Protein AF-A0A1D3RLE5-F1 (afdb_monomer)

Nearest PDB structures (foldseek):
  5urq-assembly1_D  TM=9.791E-01  e=2.547E-03  Campylobacter jejuni subsp. jejuni
  4qj1-assembly1_C  TM=9.731E-01  e=5.731E-03  Cryptosporidium parvum
  4x3z-assembly1_A  TM=1.003E+00  e=6.560E-03  Vibrio cholerae O1 biovar El Tor str. N16961

Radius of gyration: 14.5 Å; Cα contacts (8 Å, |Δi|>4): 22; chains: 1; bounding box: 31×18×34 Å

pLDDT: mean 94.84, std 6.13, range [59.91, 98.38]

Mean predicted aligned error: 3.3 Å

Sequence (60 aa):
MLAIIHQSIGGIRASMGYTGCATIEIMHDKAGFVRVTSAGMRESHVHDVTITKEAPNYRA

Secondary structure (DSSP, 8-state):
-HHHHHHHHHHHHHHHHHTT-SSHHHHHHH-------HHHHHHHS--SS---S-BTTB--

Structure (mmCIF, N/CA/C/O backbone):
data_AF-A0A1D3RLE5-F1
#
_entry.id   AF-A0A1D3RLE5-F1
#
loop_
_atom_site.group_PDB
_atom_site.id
_atom_site.type_symbol
_atom_site.label_atom_id
_atom_site.label_alt_id
_atom_site.label_comp_id
_atom_site.label_asym_id
_atom_site.label_entity_id
_atom_site.label_seq_id
_atom_site.pdbx_PDB_ins_code
_atom_site.Cartn_x
_atom_site.Cartn_y
_atom_site.Cartn_z
_atom_site.occup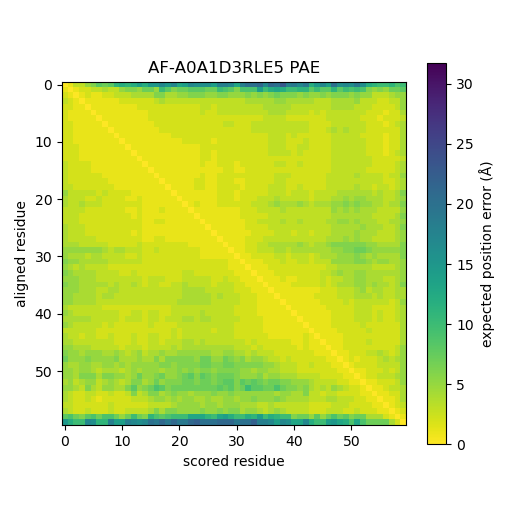ancy
_atom_site.B_iso_or_equiv
_atom_site.auth_seq_id
_atom_site.auth_comp_id
_atom_site.auth_asym_id
_atom_site.auth_atom_id
_atom_site.pdbx_PDB_model_num
ATOM 1 N N . MET A 1 1 ? 19.615 1.078 12.236 1.00 75.25 1 MET A N 1
ATOM 2 C CA . ME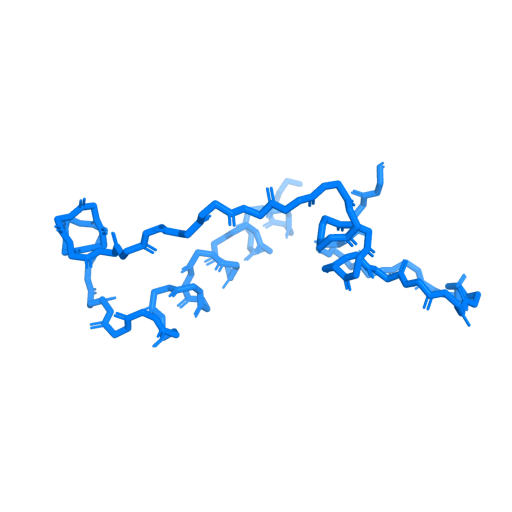T A 1 1 ? 18.439 0.496 12.922 1.00 75.25 1 MET A CA 1
ATOM 3 C C . MET A 1 1 ? 17.294 1.502 13.062 1.00 75.25 1 MET A C 1
ATOM 5 O O . MET A 1 1 ? 16.243 1.260 12.489 1.00 75.25 1 MET A O 1
ATOM 9 N N . LEU A 1 2 ? 17.497 2.656 13.716 1.00 90.56 2 LEU A N 1
ATOM 10 C CA . LEU A 1 2 ? 16.455 3.687 13.919 1.00 90.56 2 LEU A CA 1
ATOM 11 C C . LEU A 1 2 ? 15.740 4.136 12.629 1.00 90.56 2 LEU A C 1
ATOM 13 O O . LEU A 1 2 ? 14.518 4.203 12.601 1.00 90.56 2 LEU A O 1
ATOM 17 N N . ALA A 1 3 ? 16.487 4.373 11.545 1.00 92.19 3 ALA A N 1
ATOM 18 C CA . ALA A 1 3 ? 15.908 4.778 10.261 1.00 92.19 3 ALA A CA 1
ATOM 19 C C . ALA A 1 3 ? 14.970 3.719 9.652 1.00 92.19 3 ALA A C 1
ATOM 21 O O . ALA A 1 3 ? 13.965 4.076 9.051 1.00 92.19 3 ALA A O 1
ATOM 22 N N . ILE A 1 4 ? 15.265 2.427 9.839 1.00 94.25 4 ILE A N 1
ATOM 23 C CA . ILE A 1 4 ? 14.420 1.331 9.341 1.00 94.25 4 ILE A CA 1
ATOM 24 C C . ILE A 1 4 ? 13.108 1.314 10.124 1.00 94.25 4 ILE A C 1
ATOM 26 O O . ILE A 1 4 ? 12.042 1.361 9.523 1.00 94.25 4 ILE A O 1
ATOM 30 N N . ILE A 1 5 ? 13.189 1.350 11.460 1.00 96.50 5 ILE A N 1
ATOM 31 C CA . ILE A 1 5 ? 12.012 1.390 12.340 1.00 96.50 5 ILE A CA 1
ATOM 32 C C . ILE A 1 5 ? 11.129 2.599 12.007 1.00 96.50 5 ILE A C 1
ATOM 34 O O . ILE A 1 5 ? 9.913 2.459 11.910 1.00 96.50 5 ILE A O 1
ATOM 38 N N . HIS A 1 6 ? 11.728 3.770 11.774 1.00 96.75 6 HIS A N 1
ATOM 39 C CA . HIS A 1 6 ? 10.989 4.968 11.381 1.00 96.75 6 HIS A CA 1
ATOM 40 C C . HIS A 1 6 ? 10.211 4.767 10.070 1.00 96.75 6 HIS A C 1
ATOM 42 O O . HIS A 1 6 ? 9.028 5.098 10.011 1.00 96.75 6 HIS A O 1
ATOM 48 N N . GLN A 1 7 ? 10.845 4.204 9.034 1.00 97.19 7 GLN A N 1
ATOM 49 C CA . GLN A 1 7 ? 10.172 3.935 7.757 1.00 97.19 7 GLN A CA 1
ATOM 50 C C . GLN A 1 7 ? 9.075 2.870 7.897 1.00 97.19 7 GLN A C 1
ATOM 52 O O . GLN A 1 7 ? 7.980 3.054 7.367 1.00 97.19 7 GLN A O 1
ATOM 57 N N . SER A 1 8 ? 9.316 1.806 8.669 1.00 96.31 8 SER A N 1
ATOM 58 C CA . SER A 1 8 ? 8.313 0.769 8.944 1.00 96.31 8 SER A CA 1
ATOM 59 C C . SER A 1 8 ? 7.092 1.324 9.685 1.00 96.31 8 SER A C 1
ATOM 61 O O . SER A 1 8 ? 5.961 1.100 9.258 1.00 96.31 8 SER A O 1
ATOM 63 N N . ILE A 1 9 ? 7.297 2.099 10.756 1.00 97.38 9 ILE A N 1
ATOM 64 C CA . ILE A 1 9 ? 6.199 2.735 11.504 1.00 97.38 9 ILE A CA 1
ATOM 65 C C . ILE A 1 9 ? 5.465 3.754 10.623 1.00 97.38 9 ILE A C 1
ATOM 67 O O . ILE A 1 9 ? 4.237 3.836 10.675 1.00 97.38 9 ILE A O 1
ATOM 71 N N . GLY A 1 10 ? 6.194 4.509 9.796 1.00 97.62 10 GLY A N 1
ATOM 72 C CA . GLY A 1 10 ? 5.612 5.434 8.825 1.00 97.62 10 GLY A CA 1
ATOM 73 C C . GLY A 1 10 ? 4.663 4.733 7.851 1.00 97.62 10 GLY A C 1
ATOM 74 O O . GLY A 1 10 ? 3.543 5.202 7.656 1.00 97.62 10 GLY A O 1
ATOM 75 N N . GLY A 1 11 ? 5.067 3.577 7.313 1.00 97.62 11 GLY A N 1
ATOM 76 C CA . GLY A 1 11 ? 4.228 2.754 6.437 1.00 97.62 11 GLY A CA 1
ATOM 77 C C . GLY A 1 11 ? 2.944 2.268 7.115 1.00 97.62 11 GLY A C 1
ATOM 78 O O . GLY A 1 11 ? 1.861 2.407 6.548 1.00 97.62 11 GLY A O 1
ATOM 79 N N . ILE A 1 12 ? 3.041 1.777 8.357 1.00 97.69 12 ILE A N 1
ATOM 80 C CA . ILE A 1 12 ? 1.870 1.336 9.136 1.00 97.69 12 ILE A CA 1
ATOM 81 C C . ILE A 1 12 ? 0.908 2.507 9.374 1.00 97.69 12 ILE A C 1
ATOM 83 O O . ILE A 1 12 ? -0.284 2.389 9.105 1.00 97.69 12 ILE A O 1
ATOM 87 N N . ARG A 1 13 ? 1.416 3.666 9.811 1.00 97.88 13 ARG A N 1
ATOM 88 C CA . ARG A 1 13 ? 0.584 4.857 10.057 1.00 97.88 13 ARG A CA 1
ATOM 89 C C . ARG A 1 13 ? -0.096 5.370 8.788 1.00 97.88 13 ARG A C 1
ATOM 91 O O . ARG A 1 13 ? -1.263 5.745 8.844 1.00 97.88 13 ARG A O 1
ATOM 98 N N . ALA A 1 14 ? 0.603 5.364 7.653 1.00 98.06 14 ALA A N 1
ATOM 99 C CA . ALA A 1 14 ? 0.009 5.727 6.369 1.00 98.06 14 ALA A CA 1
ATOM 100 C C . ALA A 1 14 ? -1.129 4.763 5.987 1.00 98.06 14 ALA A C 1
ATOM 102 O O . ALA A 1 14 ? -2.211 5.212 5.615 1.00 98.06 14 ALA A O 1
ATOM 103 N N . SER A 1 15 ? -0.918 3.451 6.150 1.00 97.81 15 SER A N 1
ATOM 104 C CA . SER A 1 15 ? -1.942 2.425 5.905 1.00 97.81 15 SER A CA 1
ATOM 105 C C . SER A 1 15 ? -3.172 2.595 6.807 1.00 97.81 15 SER A C 1
ATOM 107 O O . SER A 1 15 ? -4.305 2.577 6.323 1.00 97.81 15 SER A O 1
ATOM 109 N N . MET A 1 16 ? -2.961 2.849 8.101 1.00 98.19 16 MET A N 1
ATOM 110 C CA . MET A 1 16 ? -4.024 3.172 9.060 1.00 98.19 16 MET A CA 1
ATOM 111 C C . MET A 1 16 ? -4.810 4.428 8.654 1.00 98.19 16 MET A C 1
ATOM 113 O O . MET A 1 16 ? -6.033 4.455 8.773 1.00 98.19 16 MET A O 1
ATOM 117 N N . GLY A 1 17 ? -4.131 5.446 8.113 1.00 98.00 17 GLY A N 1
ATOM 118 C CA . GLY A 1 17 ? -4.768 6.645 7.565 1.00 98.00 17 GLY A CA 1
ATOM 119 C C . GLY A 1 17 ? -5.673 6.344 6.367 1.00 98.00 17 GLY A C 1
ATOM 120 O O . GLY A 1 17 ? -6.835 6.743 6.372 1.00 98.00 17 GLY A O 1
ATOM 121 N N . TYR A 1 18 ? -5.180 5.590 5.376 1.00 97.81 18 TYR A N 1
ATOM 122 C CA . TYR A 1 18 ? -5.974 5.194 4.201 1.00 97.81 18 TYR A CA 1
ATOM 123 C C . TYR A 1 18 ? -7.182 4.319 4.551 1.00 97.81 18 TYR A C 1
ATOM 125 O O . TYR A 1 18 ? -8.218 4.408 3.899 1.00 97.81 18 TYR A O 1
ATOM 133 N N . THR A 1 19 ? -7.056 3.483 5.580 1.00 97.75 19 THR A N 1
ATOM 134 C CA . THR A 1 19 ? -8.123 2.579 6.038 1.00 97.75 19 THR A CA 1
ATOM 135 C C . THR A 1 19 ? -9.029 3.198 7.105 1.00 97.75 19 THR A C 1
ATOM 137 O O . THR A 1 19 ? -9.961 2.542 7.563 1.00 97.75 19 THR A O 1
ATOM 140 N N . GLY A 1 20 ? -8.783 4.447 7.521 1.00 97.38 20 GLY A N 1
ATOM 141 C CA . GLY A 1 20 ? -9.583 5.133 8.542 1.00 97.38 20 GLY A CA 1
ATOM 142 C C . GLY A 1 20 ? -9.522 4.480 9.930 1.00 97.38 20 GLY A C 1
ATOM 143 O O . GLY A 1 20 ? -10.465 4.596 10.713 1.00 97.38 20 GLY A O 1
ATOM 144 N N . CYS A 1 21 ? -8.437 3.771 10.240 1.00 98.19 21 CYS A N 1
ATOM 145 C CA . CYS A 1 21 ? -8.285 2.997 11.468 1.00 98.19 21 CYS A CA 1
ATOM 146 C C . CYS A 1 21 ? -7.441 3.762 12.493 1.00 98.19 21 CYS A C 1
ATOM 148 O O . CYS A 1 21 ? -6.241 3.946 12.315 1.00 98.19 21 CYS A O 1
ATOM 150 N N . ALA A 1 22 ? -8.059 4.198 13.594 1.00 97.38 22 ALA A N 1
ATOM 151 C CA . ALA A 1 22 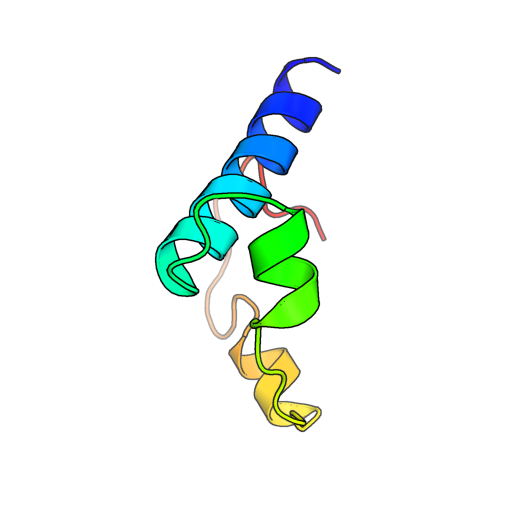? -7.370 4.986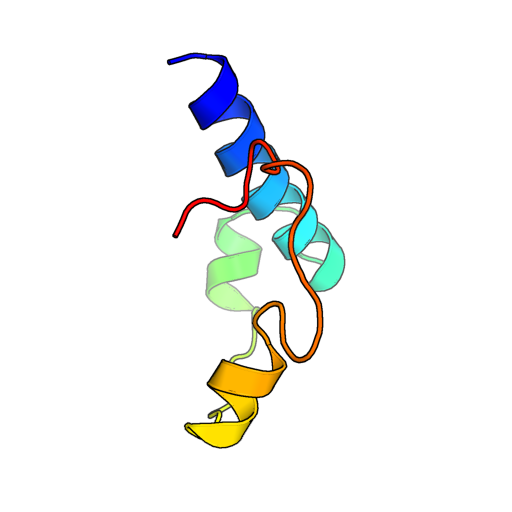 14.622 1.00 97.38 22 ALA A CA 1
ATOM 152 C C . ALA A 1 22 ? -6.402 4.160 15.492 1.00 97.38 22 ALA A C 1
ATOM 154 O O . ALA A 1 22 ? -5.473 4.719 16.073 1.00 97.38 22 ALA A O 1
ATOM 155 N N . THR A 1 23 ? -6.602 2.841 15.582 1.00 98.19 23 THR A N 1
ATOM 156 C CA . THR A 1 23 ? -5.744 1.921 16.342 1.00 98.19 23 THR A CA 1
ATOM 157 C C . THR A 1 23 ? -5.471 0.644 15.548 1.00 98.19 23 THR A C 1
ATOM 159 O O . THR A 1 23 ? -6.155 0.358 14.560 1.00 98.19 23 THR A O 1
ATOM 162 N N . ILE A 1 24 ? -4.466 -0.126 15.977 1.00 97.94 24 ILE A N 1
ATOM 163 C CA . ILE A 1 24 ? -4.111 -1.407 15.350 1.00 97.94 24 ILE A CA 1
ATOM 164 C C . ILE A 1 24 ? -5.265 -2.402 15.508 1.00 97.94 24 ILE A C 1
ATOM 166 O O . ILE A 1 24 ? -5.615 -3.091 14.558 1.00 97.94 24 ILE A O 1
ATOM 170 N N . GLU A 1 25 ? -5.920 -2.424 16.663 1.00 98.38 25 GLU A N 1
ATOM 171 C CA . GLU A 1 25 ? -7.066 -3.296 16.932 1.00 98.38 25 GLU A CA 1
ATOM 172 C C . GLU A 1 25 ? -8.215 -3.014 15.955 1.00 98.38 25 GLU A C 1
ATOM 174 O O . GLU A 1 25 ? -8.783 -3.945 15.390 1.00 98.38 25 GLU A O 1
ATOM 179 N N . ILE A 1 26 ? -8.501 -1.733 15.682 1.00 98.00 26 ILE A N 1
ATOM 180 C CA . ILE A 1 26 ? -9.511 -1.341 14.687 1.00 98.00 26 ILE A CA 1
ATOM 181 C C . ILE A 1 26 ? -9.088 -1.779 13.282 1.00 98.00 26 ILE A C 1
ATOM 183 O O . ILE A 1 26 ? -9.928 -2.235 12.514 1.00 98.00 26 ILE A O 1
ATOM 187 N N . MET A 1 27 ? -7.802 -1.663 12.940 1.00 97.94 27 MET A N 1
ATOM 188 C CA . MET A 1 27 ? -7.292 -2.109 11.641 1.00 97.94 27 MET A CA 1
ATOM 189 C C . MET A 1 27 ? -7.451 -3.621 11.461 1.00 97.94 27 MET A C 1
ATOM 191 O O . MET A 1 27 ? -7.879 -4.060 10.399 1.00 97.94 27 MET A O 1
ATOM 195 N N . HIS A 1 28 ? -7.163 -4.411 12.496 1.00 97.50 28 HIS A N 1
ATOM 196 C CA . HIS A 1 28 ? -7.348 -5.863 12.468 1.00 97.50 28 HIS A CA 1
ATOM 197 C C . HIS A 1 28 ? -8.824 -6.272 12.320 1.00 97.50 28 HIS A C 1
ATOM 199 O O . HIS A 1 28 ? -9.103 -7.275 11.669 1.00 97.50 28 HIS A O 1
ATOM 205 N N . ASP A 1 29 ? -9.749 -5.510 12.908 1.00 97.94 29 ASP A N 1
ATOM 206 C CA . AS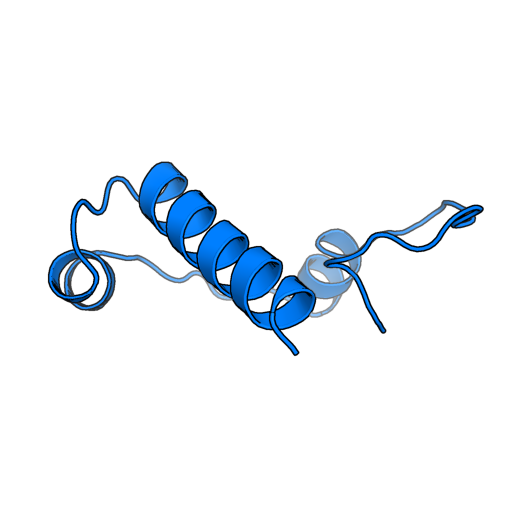P A 1 29 ? -11.191 -5.789 12.879 1.00 97.94 29 ASP A CA 1
ATOM 207 C C . ASP A 1 29 ? -11.877 -5.307 11.586 1.00 97.94 29 ASP A C 1
ATOM 209 O O . ASP A 1 29 ? -12.742 -5.991 11.041 1.00 97.94 29 ASP A O 1
ATOM 213 N N . LYS A 1 30 ? -11.494 -4.127 11.076 1.00 96.19 30 LYS A N 1
ATOM 214 C CA . LYS A 1 30 ? -12.247 -3.420 10.023 1.00 96.19 30 LYS A CA 1
ATOM 215 C C . LYS A 1 30 ? -11.575 -3.363 8.658 1.00 96.19 30 LYS A C 1
ATOM 217 O O . LYS A 1 30 ? -12.262 -3.064 7.679 1.00 96.19 30 LYS A O 1
ATOM 222 N N . ALA A 1 31 ? 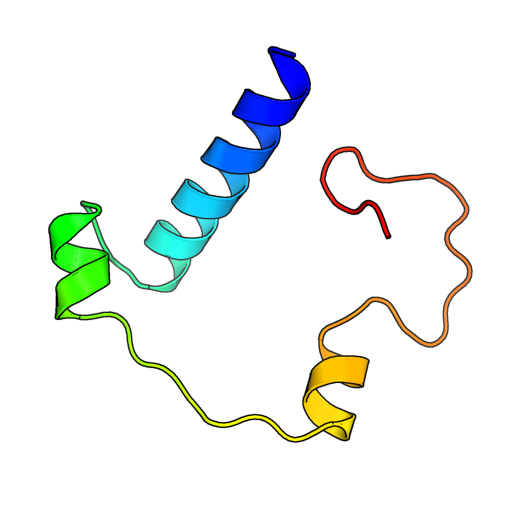-10.261 -3.573 8.559 1.00 97.06 31 ALA A N 1
ATOM 223 C CA . ALA A 1 31 ? -9.586 -3.462 7.270 1.00 97.06 31 ALA A CA 1
ATOM 224 C C . ALA A 1 31 ? -10.054 -4.572 6.316 1.00 97.06 31 ALA A C 1
ATOM 226 O O . ALA A 1 31 ? -10.050 -5.756 6.646 1.00 97.06 31 ALA A O 1
ATOM 227 N N . GLY A 1 32 ? -10.449 -4.175 5.108 1.00 96.69 32 GLY A N 1
ATOM 228 C CA . GLY A 1 32 ? -10.833 -5.097 4.046 1.00 96.69 32 GLY A CA 1
ATOM 229 C C . GLY A 1 32 ? -9.643 -5.487 3.177 1.00 96.69 32 GLY A C 1
ATOM 230 O O . GLY A 1 32 ? -8.776 -4.663 2.887 1.00 96.69 32 GLY A O 1
ATOM 231 N N . PHE A 1 33 ? -9.644 -6.729 2.701 1.00 97.38 33 PHE A N 1
ATOM 232 C CA . PHE A 1 33 ? -8.699 -7.207 1.696 1.00 97.38 33 PHE A CA 1
ATOM 233 C C . PHE A 1 33 ? -9.427 -7.554 0.405 1.00 97.38 33 PHE A C 1
ATOM 235 O O . PHE A 1 33 ? -10.558 -8.041 0.416 1.00 97.38 33 PHE A O 1
ATOM 242 N N . VAL A 1 34 ? -8.742 -7.350 -0.715 1.00 97.50 34 VAL A N 1
ATOM 243 C CA . VAL A 1 34 ? -9.189 -7.801 -2.032 1.00 97.50 34 VAL A CA 1
ATOM 244 C C . VAL A 1 34 ? -8.166 -8.763 -2.607 1.00 97.50 34 VAL A C 1
ATOM 246 O O . VAL A 1 34 ? -6.964 -8.651 -2.361 1.00 97.50 34 VAL A O 1
ATOM 249 N N . ARG A 1 35 ? -8.641 -9.728 -3.390 1.00 97.81 35 ARG A N 1
ATOM 250 C CA . ARG A 1 35 ? -7.752 -10.624 -4.120 1.00 97.81 35 ARG A CA 1
ATOM 251 C C . ARG A 1 35 ? -7.192 -9.892 -5.334 1.00 97.81 35 ARG A C 1
ATOM 253 O O . ARG A 1 35 ? -7.953 -9.387 -6.153 1.00 97.81 35 ARG A O 1
ATOM 260 N N . VAL A 1 36 ? -5.873 -9.913 -5.475 1.00 97.50 36 VAL A N 1
ATOM 261 C CA . VAL A 1 36 ? -5.164 -9.361 -6.635 1.00 97.50 36 VAL A CA 1
ATOM 262 C C . VAL A 1 36 ? -4.622 -10.475 -7.530 1.00 97.50 36 VAL A C 1
ATOM 264 O O . VAL A 1 36 ? -4.416 -11.611 -7.095 1.00 97.50 36 VAL A O 1
ATOM 267 N N . THR A 1 37 ? -4.425 -10.158 -8.808 1.00 98.31 37 THR A N 1
ATOM 268 C CA . THR A 1 37 ? -3.782 -11.047 -9.786 1.00 98.31 37 THR A CA 1
ATOM 269 C C . THR A 1 37 ? -2.268 -10.824 -9.794 1.00 98.31 37 THR A C 1
ATOM 271 O O . THR A 1 37 ? -1.771 -9.847 -9.236 1.00 98.31 37 THR A O 1
ATOM 274 N N . SER A 1 38 ? -1.511 -11.690 -10.474 1.00 97.56 38 SER A N 1
ATOM 275 C CA . SER A 1 38 ? -0.075 -11.461 -10.701 1.00 97.56 38 SER A CA 1
ATOM 276 C C . SER A 1 38 ? 0.195 -10.169 -11.482 1.00 97.56 38 SER A C 1
ATOM 278 O O . SER A 1 38 ? 1.162 -9.467 -11.196 1.00 97.56 38 SER A O 1
ATOM 280 N N . ALA A 1 39 ? -0.682 -9.823 -12.430 1.00 97.81 39 ALA A N 1
ATOM 281 C CA . ALA A 1 39 ? -0.615 -8.556 -13.150 1.00 97.81 39 ALA A CA 1
ATOM 282 C C . ALA A 1 39 ? -0.834 -7.362 -12.207 1.00 97.81 39 ALA A C 1
ATOM 284 O O . ALA A 1 39 ? -0.046 -6.423 -12.248 1.00 97.81 39 ALA A O 1
ATOM 285 N N . GLY A 1 40 ? -1.821 -7.441 -11.305 1.00 97.75 40 GLY A N 1
ATOM 286 C CA . GLY A 1 40 ? -2.067 -6.403 -10.296 1.00 97.75 40 GLY A CA 1
ATOM 287 C C . GLY A 1 40 ? -0.914 -6.245 -9.301 1.00 97.75 40 GLY A C 1
ATOM 288 O O . GLY A 1 40 ? -0.592 -5.132 -8.895 1.00 97.75 40 GLY A O 1
ATOM 289 N N . MET A 1 41 ? -0.225 -7.339 -8.957 1.00 96.56 41 MET A N 1
ATOM 290 C CA . MET A 1 41 ? 1.001 -7.263 -8.155 1.00 96.56 41 MET A CA 1
ATOM 291 C C . MET A 1 41 ? 2.109 -6.501 -8.886 1.00 96.56 41 MET A C 1
ATOM 293 O O . MET A 1 4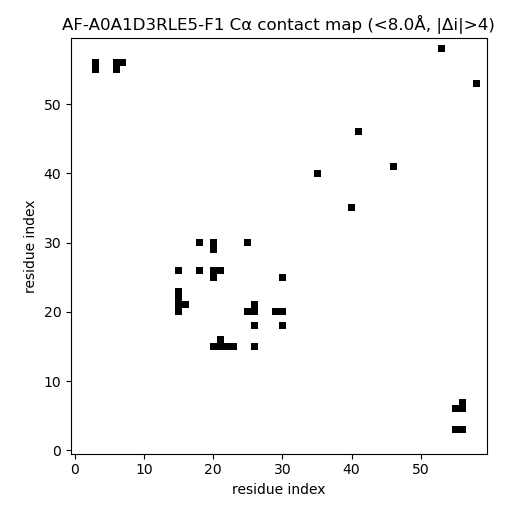1 ? 2.742 -5.639 -8.284 1.00 96.56 41 MET A O 1
ATOM 297 N N . ARG A 1 42 ? 2.329 -6.774 -10.181 1.00 96.31 42 ARG A N 1
ATOM 298 C CA . ARG A 1 42 ? 3.316 -6.031 -10.983 1.00 96.31 42 ARG A CA 1
ATOM 299 C C . ARG A 1 42 ? 2.954 -4.551 -11.097 1.00 96.31 42 ARG A C 1
ATOM 301 O O . ARG A 1 42 ? 3.846 -3.725 -10.982 1.00 96.31 42 ARG A O 1
ATOM 308 N N . GLU A 1 43 ? 1.673 -4.248 -11.293 1.00 97.25 43 GLU A N 1
ATOM 309 C CA . GLU A 1 43 ? 1.142 -2.878 -11.340 1.00 97.25 43 GLU A CA 1
ATOM 310 C C . GLU A 1 43 ? 1.352 -2.122 -10.018 1.00 97.25 43 GLU A C 1
ATOM 312 O O . GLU A 1 43 ? 1.637 -0.932 -10.008 1.00 97.25 43 GLU A O 1
ATOM 317 N N . SER A 1 44 ? 1.261 -2.816 -8.883 1.00 96.19 44 SER A N 1
ATOM 318 C CA . SER A 1 44 ? 1.451 -2.197 -7.564 1.00 96.19 44 SER A CA 1
ATOM 319 C C . SER A 1 44 ? 2.911 -1.821 -7.272 1.00 96.19 44 SER A C 1
ATOM 321 O O . SER A 1 44 ? 3.172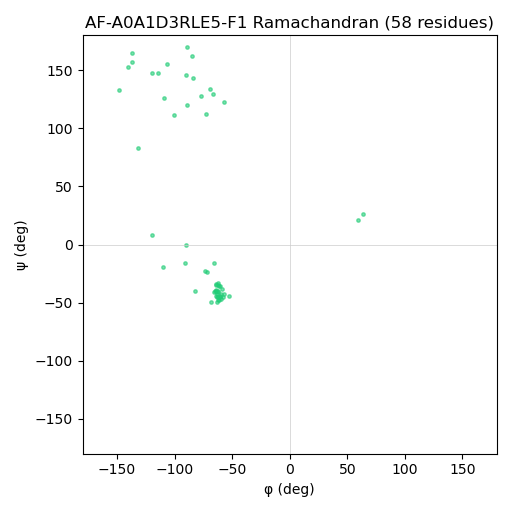 -0.968 -6.422 1.00 96.19 44 SER A O 1
ATOM 323 N N . HIS A 1 45 ? 3.871 -2.472 -7.933 1.00 95.62 45 HIS A N 1
ATOM 324 C CA . HIS A 1 45 ? 5.291 -2.143 -7.832 1.00 95.62 45 HIS A CA 1
ATOM 325 C C . HIS A 1 45 ? 5.668 -1.025 -8.806 1.00 95.62 45 HIS A C 1
ATOM 327 O O . HIS A 1 45 ? 4.980 -0.768 -9.781 1.00 95.62 45 HIS A O 1
ATOM 333 N N . VAL A 1 46 ? 6.810 -0.375 -8.585 1.00 94.94 46 VAL A N 1
ATOM 334 C CA . VAL A 1 46 ? 7.388 0.509 -9.608 1.00 94.94 46 VAL A CA 1
ATOM 335 C C . VAL A 1 46 ? 7.612 -0.295 -10.898 1.00 94.94 46 VAL A C 1
ATOM 337 O O . VAL A 1 46 ? 8.335 -1.292 -10.882 1.00 94.94 46 VAL A O 1
ATOM 340 N N . HIS A 1 47 ? 7.014 0.145 -12.004 1.00 95.75 47 HIS A N 1
ATOM 341 C CA . HIS A 1 47 ? 7.146 -0.470 -13.325 1.00 95.75 47 HIS A CA 1
ATOM 342 C C . HIS A 1 47 ? 7.326 0.598 -14.419 1.00 95.75 47 HIS A C 1
ATOM 344 O O . HIS A 1 47 ? 6.978 1.761 -14.229 1.00 95.75 47 HIS A O 1
ATOM 350 N N . ASP A 1 48 ? 7.920 0.200 -15.550 1.00 94.56 48 ASP A N 1
ATOM 351 C CA . ASP A 1 48 ? 8.147 1.020 -16.759 1.00 94.56 48 ASP A CA 1
ATOM 352 C C . ASP A 1 48 ? 8.998 2.292 -16.574 1.00 94.56 48 ASP A C 1
ATOM 354 O O . ASP A 1 48 ? 8.968 3.205 -17.400 1.00 94.56 48 ASP A O 1
ATOM 358 N N . VAL A 1 49 ? 9.809 2.343 -15.511 1.00 94.38 49 VAL A N 1
ATOM 359 C CA . VAL A 1 49 ? 10.744 3.442 -15.229 1.00 94.38 49 VAL A CA 1
ATOM 360 C C . VAL A 1 49 ? 12.073 2.930 -14.676 1.00 94.38 49 VAL A C 1
ATOM 362 O O . VAL A 1 49 ? 12.135 1.898 -14.008 1.00 94.38 49 VAL A O 1
ATOM 365 N N . THR A 1 50 ? 13.145 3.690 -14.903 1.00 93.12 50 THR A N 1
ATOM 366 C CA . THR A 1 50 ? 14.455 3.433 -14.290 1.00 93.12 50 THR A CA 1
ATOM 367 C C . THR A 1 50 ? 14.556 4.162 -12.953 1.00 93.12 50 THR A C 1
ATOM 369 O O . THR A 1 50 ? 14.493 5.391 -12.904 1.00 93.12 50 THR A O 1
ATOM 372 N N . ILE A 1 51 ? 14.766 3.422 -11.861 1.00 90.56 51 ILE A N 1
ATOM 373 C CA . ILE A 1 51 ? 15.034 4.005 -10.541 1.00 90.56 51 ILE A CA 1
ATOM 374 C C . ILE A 1 51 ? 16.455 4.578 -10.539 1.00 90.56 51 ILE A C 1
ATOM 376 O O . ILE A 1 51 ? 17.434 3.842 -10.601 1.00 90.56 51 ILE A O 1
ATOM 380 N N . THR A 1 52 ? 16.575 5.901 -10.462 1.00 94.25 52 THR A N 1
ATOM 381 C CA . THR A 1 52 ? 17.872 6.604 -10.454 1.00 94.25 52 THR A CA 1
ATOM 382 C C . THR A 1 52 ? 18.428 6.832 -9.049 1.00 94.25 52 THR A C 1
ATOM 384 O O . THR A 1 52 ? 19.609 7.137 -8.888 1.00 94.25 52 THR A O 1
ATOM 387 N N . LYS A 1 53 ? 17.585 6.693 -8.020 1.00 91.88 53 LYS A N 1
ATOM 388 C CA . LYS A 1 53 ? 17.947 6.828 -6.609 1.00 91.88 53 LYS A CA 1
ATOM 389 C C . LYS A 1 53 ? 17.088 5.901 -5.762 1.00 91.88 53 LYS A C 1
ATOM 391 O O . LYS A 1 53 ? 15.868 5.896 -5.896 1.00 91.88 53 LYS A O 1
ATOM 396 N N . GLU A 1 54 ? 17.721 5.172 -4.852 1.00 88.94 54 GLU A N 1
ATOM 397 C CA . GLU A 1 54 ? 17.005 4.302 -3.923 1.00 88.94 54 GLU A CA 1
ATOM 398 C C . GLU A 1 54 ? 16.193 5.103 -2.902 1.00 88.94 54 GLU A C 1
ATOM 400 O O . GLU A 1 54 ? 16.684 6.058 -2.284 1.00 88.94 54 GLU A O 1
ATOM 405 N N . ALA A 1 55 ? 14.945 4.684 -2.696 1.00 90.94 55 ALA A N 1
ATOM 406 C CA . ALA A 1 55 ? 14.104 5.223 -1.642 1.00 90.94 55 ALA A CA 1
ATOM 407 C C . ALA A 1 55 ? 14.392 4.504 -0.310 1.00 90.94 55 ALA A C 1
ATOM 409 O O . ALA A 1 55 ? 14.602 3.289 -0.279 1.00 90.94 55 ALA A O 1
ATOM 410 N N . PRO A 1 56 ? 14.354 5.215 0.830 1.00 91.25 56 PRO A N 1
ATOM 411 C CA . PRO A 1 56 ? 14.689 4.637 2.133 1.00 91.25 56 PRO A CA 1
ATOM 412 C C . PRO A 1 56 ? 13.704 3.551 2.606 1.00 91.25 56 PRO A C 1
ATOM 414 O O . PRO A 1 56 ? 14.033 2.804 3.526 1.00 91.25 56 PRO A O 1
ATOM 417 N N . ASN A 1 57 ? 12.519 3.467 1.993 1.00 91.75 57 ASN A N 1
ATOM 418 C CA . ASN A 1 57 ? 11.419 2.554 2.312 1.00 91.75 57 ASN A CA 1
ATOM 419 C C . ASN A 1 57 ? 11.036 1.609 1.156 1.00 91.75 57 ASN A C 1
ATOM 421 O O . ASN A 1 57 ? 10.030 0.915 1.264 1.00 91.75 57 ASN A O 1
ATOM 425 N N . TYR A 1 58 ? 11.805 1.582 0.065 1.00 90.62 58 TYR A N 1
ATOM 426 C CA . TYR A 1 58 ? 11.540 0.720 -1.087 1.00 90.62 58 TYR A CA 1
ATOM 427 C C . TYR A 1 58 ? 12.834 0.008 -1.484 1.00 90.62 58 TYR A C 1
ATOM 429 O O . TYR A 1 58 ? 1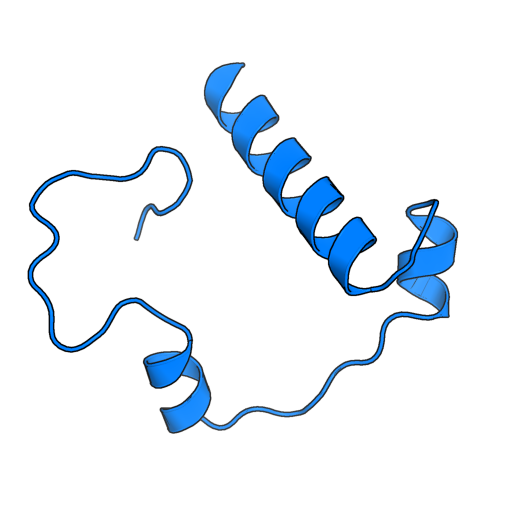3.593 0.483 -2.328 1.00 90.62 58 TYR A O 1
ATOM 437 N N . ARG A 1 59 ? 13.110 -1.099 -0.786 1.00 80.44 59 ARG A N 1
ATOM 438 C CA . ARG A 1 59 ? 14.254 -1.987 -1.029 1.00 80.44 59 ARG A CA 1
ATOM 439 C C . ARG A 1 59 ? 13.718 -3.287 -1.622 1.00 80.44 59 ARG A C 1
ATOM 441 O O . ARG A 1 59 ? 12.790 -3.851 -1.045 1.00 80.44 59 ARG A O 1
ATOM 448 N N . ALA A 1 60 ? 14.259 -3.689 -2.769 1.00 59.91 60 ALA A N 1
ATOM 449 C CA . ALA A 1 60 ? 13.955 -4.965 -3.414 1.00 59.91 60 ALA A CA 1
ATOM 450 C C . ALA A 1 60 ? 14.715 -6.118 -2.745 1.00 59.91 60 ALA A C 1
ATOM 452 O O . ALA A 1 60 ? 15.822 -5.858 -2.216 1.00 59.91 60 ALA A O 1
#

Solvent-accessible surface area (backbone atoms only — not comparable to full-atom values): 4019 Å² total; per-residue (Å²): 110,69,69,55,54,50,42,54,54,49,52,51,53,52,50,27,58,77,65,72,28,94,44,69,69,48,37,74,75,66,60,83,86,78,92,75,51,74,66,52,54,53,67,73,42,96,66,100,69,83,85,88,67,87,52,97,79,62,78,135

Foldseek 3Di:
DVLQVVLVVVVVVVVCVVQVHPDPVSCVVRPDDDDDDPVVVQVVDDPPDDDPDDDSNDDD